Protein AF-A0A3S9F2C9-F1 (afdb_monomer_lite)

pLDDT: mean 89.09, std 8.38, range [52.78, 96.31]

Sequence (60 aa):
MKPSLIALAAGAFAIGTTEFVIIGLVPGIARDLGITLPAAGLLVSGYALAVTAGAPRSRR

Secondary structure (DSSP, 8-state):
--HHHHHHHHHHHHHHHHHHHHHHHHHHHHHHTT--HHHHHHHHHHHHHHHHHHS-----

Radius of gyration: 16.22 Å; chains: 1; bounding box: 37×32×37 Å

Foldseek 3Di:
DPVVVVVVVVVVVVVVVVVVVVVVCLVVVCVVVVHDSVVSVVVVVVVVVVCVVPPDPDDD

Structure (mmCIF, N/CA/C/O backbone):
data_AF-A0A3S9F2C9-F1
#
_entry.id   AF-A0A3S9F2C9-F1
#
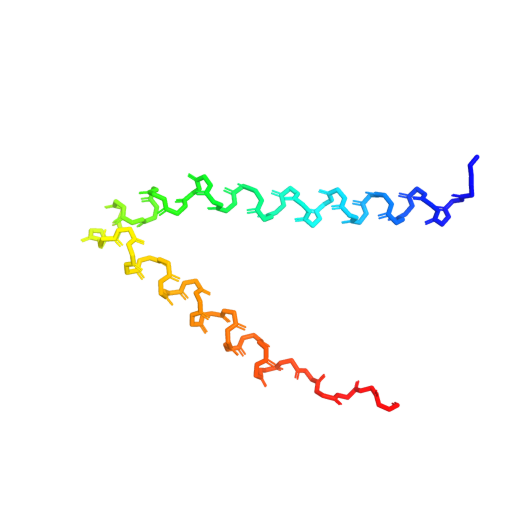loop_
_atom_site.group_PDB
_atom_site.id
_atom_site.type_symbol
_atom_site.label_atom_id
_atom_site.label_alt_id
_atom_site.label_comp_id
_atom_site.label_asym_id
_atom_site.label_entity_id
_atom_site.label_seq_id
_atom_site.pdbx_PDB_ins_code
_atom_site.Cartn_x
_atom_site.Cartn_y
_atom_site.Cartn_z
_atom_site.occupancy
_atom_site.B_iso_or_equiv
_atom_site.auth_seq_id
_atom_site.auth_comp_id
_atom_site.auth_asym_id
_atom_site.auth_atom_id
_atom_site.pdbx_PDB_model_num
ATOM 1 N N . MET A 1 1 ? 24.663 4.844 -22.679 1.00 65.19 1 MET A N 1
ATOM 2 C CA . MET A 1 1 ? 24.054 3.828 -21.786 1.00 65.19 1 MET A CA 1
ATOM 3 C C . MET A 1 1 ? 23.247 2.852 -22.631 1.00 65.19 1 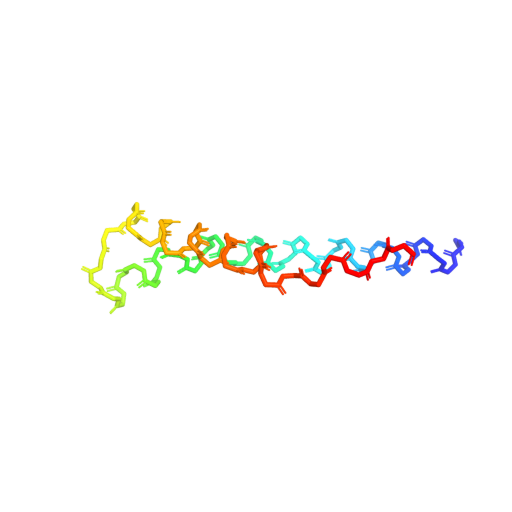MET A C 1
ATOM 5 O O . MET A 1 1 ? 22.672 3.285 -23.620 1.00 65.19 1 MET A O 1
ATOM 9 N N . LYS A 1 2 ? 23.226 1.555 -22.298 1.00 88.19 2 LYS A N 1
ATOM 10 C CA . LYS A 1 2 ? 22.401 0.576 -23.029 1.00 88.19 2 LYS A CA 1
ATOM 11 C C . LYS A 1 2 ? 20.912 0.894 -22.793 1.00 88.19 2 LYS A C 1
ATOM 13 O O . LYS A 1 2 ? 20.551 1.093 -21.635 1.00 88.19 2 LYS A O 1
ATOM 18 N N . PRO A 1 3 ? 20.051 0.924 -23.826 1.00 88.12 3 PRO A N 1
ATOM 19 C CA . PRO A 1 3 ? 18.626 1.244 -23.667 1.00 88.12 3 PRO A CA 1
ATOM 20 C C . PRO A 1 3 ? 17.908 0.289 -22.701 1.00 88.12 3 PRO A C 1
ATOM 22 O O . PRO A 1 3 ? 16.995 0.695 -21.989 1.00 88.12 3 PRO A O 1
ATOM 25 N N . SER A 1 4 ? 18.395 -0.949 -22.579 1.00 91.44 4 SER A N 1
ATOM 26 C CA . SER A 1 4 ? 17.935 -1.923 -21.587 1.00 91.44 4 SER A CA 1
ATOM 27 C C . SER A 1 4 ? 18.148 -1.485 -20.132 1.00 91.44 4 SER A C 1
ATOM 29 O O . SER A 1 4 ? 17.313 -1.791 -19.289 1.00 91.44 4 SER A O 1
ATOM 31 N N . LEU A 1 5 ? 19.211 -0.735 -19.821 1.00 95.62 5 LEU A N 1
ATOM 32 C CA . LEU A 1 5 ? 19.440 -0.211 -18.468 1.00 95.62 5 LEU A CA 1
ATOM 33 C C . LEU A 1 5 ? 18.490 0.938 -18.131 1.00 95.62 5 LEU A C 1
ATOM 35 O O . LEU A 1 5 ? 18.056 1.047 -16.993 1.00 95.62 5 LEU A O 1
ATOM 39 N N . ILE A 1 6 ? 18.148 1.770 -19.117 1.00 95.88 6 ILE A N 1
ATOM 40 C CA . ILE A 1 6 ? 17.184 2.861 -18.932 1.00 95.88 6 ILE A CA 1
ATOM 41 C C . ILE A 1 6 ? 15.787 2.277 -18.711 1.00 95.88 6 ILE A C 1
ATOM 43 O O . ILE A 1 6 ? 15.097 2.694 -17.787 1.00 95.88 6 ILE A O 1
ATOM 47 N N . ALA A 1 7 ? 15.400 1.267 -19.496 1.00 95.06 7 ALA A N 1
ATOM 48 C CA . ALA A 1 7 ? 14.140 0.552 -19.301 1.00 95.06 7 ALA A CA 1
ATOM 49 C C . ALA A 1 7 ? 14.069 -0.123 -17.919 1.00 95.06 7 ALA A C 1
ATOM 51 O O . ALA A 1 7 ? 13.053 -0.019 -17.233 1.00 95.06 7 ALA A O 1
ATOM 52 N N . LEU A 1 8 ? 15.160 -0.760 -17.479 1.00 95.25 8 LEU A N 1
ATOM 53 C CA . LEU A 1 8 ? 15.244 -1.374 -16.153 1.00 95.25 8 LEU A CA 1
ATOM 54 C C . LEU A 1 8 ? 15.156 -0.331 -15.028 1.00 95.25 8 LEU A C 1
ATOM 56 O O . LEU A 1 8 ? 14.407 -0.523 -14.075 1.00 95.25 8 LEU A O 1
ATOM 60 N N . ALA A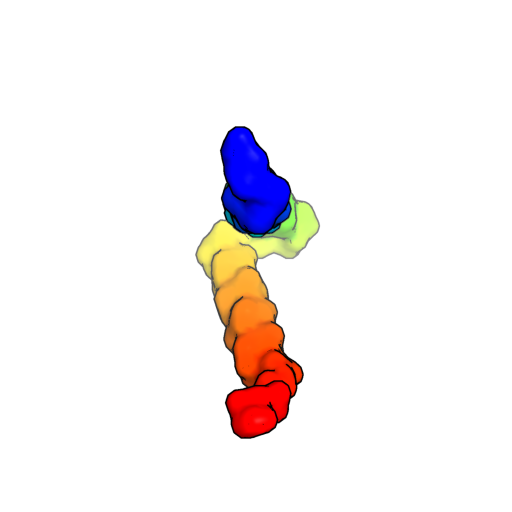 1 9 ? 15.887 0.780 -15.147 1.00 95.56 9 ALA A N 1
ATOM 61 C CA . ALA A 1 9 ? 15.873 1.860 -14.165 1.00 95.56 9 ALA A CA 1
ATOM 62 C C . ALA A 1 9 ? 14.496 2.530 -14.075 1.00 95.56 9 ALA A C 1
ATOM 64 O O . ALA A 1 9 ? 14.010 2.775 -12.975 1.00 95.56 9 ALA A O 1
ATOM 65 N N . ALA A 1 10 ? 13.840 2.770 -15.214 1.00 96.31 10 ALA A N 1
ATOM 66 C CA . ALA A 1 10 ? 12.486 3.311 -15.258 1.00 96.31 10 ALA A CA 1
ATOM 67 C C . ALA A 1 10 ? 11.473 2.360 -14.600 1.00 96.31 10 ALA A C 1
ATOM 69 O O . ALA A 1 10 ? 10.643 2.806 -13.811 1.00 96.31 10 ALA A O 1
ATOM 70 N N . GLY A 1 11 ? 11.574 1.052 -14.864 1.00 95.00 11 GLY A N 1
ATOM 71 C CA . GLY A 1 11 ? 10.736 0.041 -14.215 1.00 95.00 11 GLY A CA 1
ATOM 72 C C . GLY A 1 11 ? 10.947 -0.012 -12.700 1.00 95.00 11 GLY A C 1
ATOM 73 O O . GLY A 1 11 ? 9.982 0.049 -11.944 1.00 95.00 11 GLY A O 1
ATOM 74 N N . ALA A 1 12 ? 12.203 -0.051 -12.248 1.00 94.50 12 ALA A N 1
ATOM 75 C CA . ALA A 1 12 ? 12.535 -0.047 -10.823 1.00 94.50 12 ALA A CA 1
ATOM 76 C C . ALA A 1 12 ? 12.061 1.237 -10.119 1.00 94.50 12 ALA A C 1
ATOM 78 O O . ALA A 1 12 ? 11.521 1.175 -9.017 1.00 94.50 12 ALA A O 1
ATOM 79 N N . PHE A 1 13 ? 12.208 2.393 -10.772 1.00 94.44 13 PHE A N 1
ATOM 80 C CA . PHE A 1 13 ? 11.722 3.671 -10.257 1.00 94.44 13 PHE A CA 1
ATOM 81 C C . PHE A 1 13 ? 10.192 3.704 -10.141 1.00 94.44 13 PHE A C 1
ATOM 83 O O . PHE A 1 13 ? 9.659 4.139 -9.118 1.00 94.44 13 PHE A O 1
ATOM 90 N N . ALA A 1 14 ? 9.479 3.215 -11.159 1.00 94.62 14 ALA A N 1
ATOM 91 C CA . ALA A 1 14 ? 8.021 3.148 -11.147 1.00 94.62 14 ALA A CA 1
ATOM 92 C C . ALA A 1 14 ? 7.503 2.218 -10.037 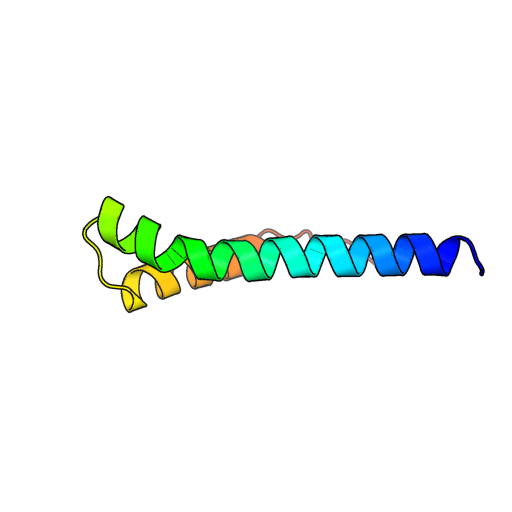1.00 94.62 14 ALA A C 1
ATOM 94 O O . ALA A 1 14 ? 6.608 2.606 -9.284 1.00 94.62 14 ALA A O 1
ATOM 95 N N . ILE A 1 15 ? 8.098 1.028 -9.884 1.00 93.50 15 ILE A N 1
ATOM 96 C CA . ILE A 1 15 ? 7.740 0.083 -8.814 1.00 93.50 15 ILE A CA 1
ATOM 97 C C . ILE A 1 15 ? 7.969 0.733 -7.446 1.00 93.50 15 ILE A C 1
ATOM 99 O O . ILE A 1 15 ? 7.023 0.836 -6.667 1.00 93.50 15 ILE A O 1
ATOM 103 N N . GLY A 1 16 ? 9.165 1.284 -7.209 1.00 89.94 16 GLY A N 1
ATOM 104 C CA . GLY A 1 16 ? 9.478 1.951 -5.945 1.00 89.94 16 GLY A CA 1
ATOM 105 C C . GLY A 1 16 ? 8.503 3.087 -5.629 1.00 89.94 16 GLY A C 1
ATOM 106 O O . GLY A 1 16 ? 7.953 3.142 -4.534 1.00 89.94 16 GLY A O 1
ATOM 107 N N . THR A 1 17 ? 8.196 3.954 -6.599 1.00 92.06 17 THR A N 1
ATOM 108 C CA . THR A 1 17 ? 7.229 5.052 -6.402 1.00 92.06 17 THR A CA 1
ATOM 109 C C . THR A 1 17 ? 5.858 4.533 -5.961 1.00 92.06 17 THR A C 1
ATOM 111 O O . THR A 1 17 ? 5.249 5.100 -5.055 1.00 92.06 17 THR A O 1
ATOM 114 N N . THR A 1 18 ? 5.383 3.439 -6.558 1.00 88.50 18 THR A N 1
ATOM 115 C CA . THR A 1 18 ? 4.068 2.862 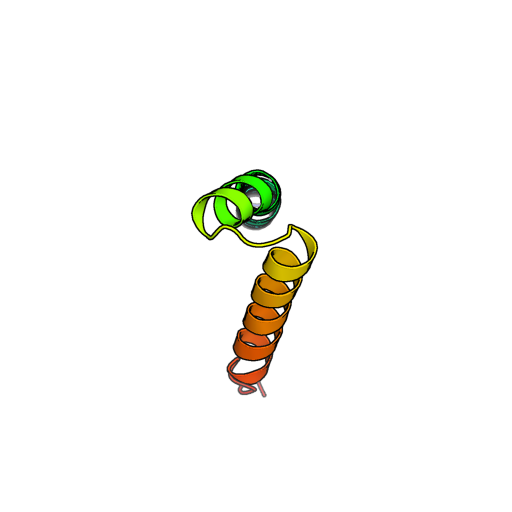-6.237 1.00 88.50 18 THR A CA 1
ATOM 116 C C . THR A 1 18 ? 4.028 2.304 -4.810 1.00 88.50 18 THR A C 1
ATOM 118 O O . THR A 1 18 ? 3.041 2.491 -4.097 1.00 88.50 18 THR A O 1
ATOM 121 N N . GLU A 1 19 ? 5.115 1.674 -4.364 1.00 87.56 19 GLU A N 1
ATOM 122 C CA . GLU A 1 19 ? 5.239 1.121 -3.012 1.00 87.56 19 GLU A CA 1
ATOM 123 C C . GLU A 1 19 ? 5.349 2.224 -1.947 1.00 87.56 19 GLU A C 1
ATOM 125 O O . GLU A 1 19 ? 4.661 2.170 -0.926 1.00 87.56 19 GLU A O 1
ATOM 130 N N . PHE A 1 20 ? 6.147 3.268 -2.194 1.00 86.38 20 PHE A N 1
ATOM 131 C CA . PHE A 1 20 ? 6.327 4.367 -1.238 1.00 86.38 20 PHE A CA 1
ATOM 132 C C . PHE A 1 20 ? 5.084 5.251 -1.093 1.00 86.38 20 PHE A C 1
ATOM 134 O O . PHE A 1 20 ? 4.761 5.673 0.019 1.00 86.38 20 PHE A O 1
ATOM 141 N N . VAL A 1 21 ? 4.361 5.513 -2.187 1.00 90.06 21 VAL A N 1
ATOM 142 C CA . VAL A 1 21 ? 3.131 6.322 -2.148 1.00 90.06 21 VAL A CA 1
ATOM 143 C C . VAL A 1 21 ? 2.059 5.650 -1.291 1.00 90.06 21 VAL A C 1
ATOM 145 O O . VAL A 1 21 ? 1.424 6.314 -0.471 1.00 90.06 21 VAL A O 1
ATOM 148 N N . ILE A 1 22 ? 1.885 4.332 -1.419 1.00 86.06 22 ILE A N 1
ATOM 149 C CA . ILE A 1 22 ? 0.875 3.585 -0.660 1.00 86.06 22 ILE A CA 1
ATOM 150 C C . ILE A 1 22 ? 1.106 3.680 0.849 1.00 86.06 22 ILE A C 1
ATOM 152 O O . ILE A 1 22 ? 0.146 3.905 1.583 1.00 86.06 22 ILE A O 1
ATOM 156 N N . ILE A 1 23 ? 2.354 3.604 1.317 1.00 87.25 23 ILE A N 1
ATOM 157 C CA . ILE A 1 23 ? 2.684 3.698 2.751 1.00 87.25 23 ILE A CA 1
ATOM 158 C C . ILE A 1 23 ? 2.219 5.042 3.336 1.00 87.25 23 ILE A C 1
ATOM 160 O O . ILE A 1 23 ? 1.724 5.084 4.463 1.00 87.25 23 ILE A O 1
ATOM 164 N N . GLY A 1 24 ? 2.311 6.126 2.559 1.00 87.94 24 GLY A N 1
ATOM 165 C CA . GLY A 1 24 ? 1.805 7.445 2.950 1.00 87.94 24 GLY A CA 1
ATOM 166 C C . GLY A 1 24 ? 0.275 7.546 2.974 1.00 87.94 24 GLY A C 1
ATOM 167 O O . GLY A 1 24 ? -0.274 8.351 3.725 1.00 87.94 24 GLY A O 1
ATOM 168 N N . LEU A 1 25 ? -0.418 6.713 2.195 1.00 89.06 25 LEU A N 1
ATOM 169 C CA . LEU A 1 25 ? -1.880 6.699 2.097 1.00 89.06 25 LEU A CA 1
ATOM 170 C C . LEU A 1 25 ? -2.550 5.801 3.147 1.00 89.06 25 LEU A C 1
ATOM 172 O O . LEU A 1 25 ? -3.671 6.102 3.555 1.00 89.06 25 LEU A O 1
ATOM 176 N N . VAL A 1 26 ? -1.885 4.740 3.631 1.00 89.75 26 VAL A N 1
ATOM 177 C CA . VAL A 1 26 ? -2.457 3.800 4.624 1.00 89.75 26 VAL A CA 1
ATOM 178 C C . VAL A 1 26 ? -3.038 4.504 5.866 1.00 89.75 26 VAL A C 1
ATOM 180 O O . VAL A 1 26 ? -4.152 4.155 6.260 1.00 89.75 26 VAL A O 1
ATOM 183 N N . PRO A 1 27 ? -2.382 5.510 6.482 1.00 89.12 27 PRO A N 1
ATOM 184 C C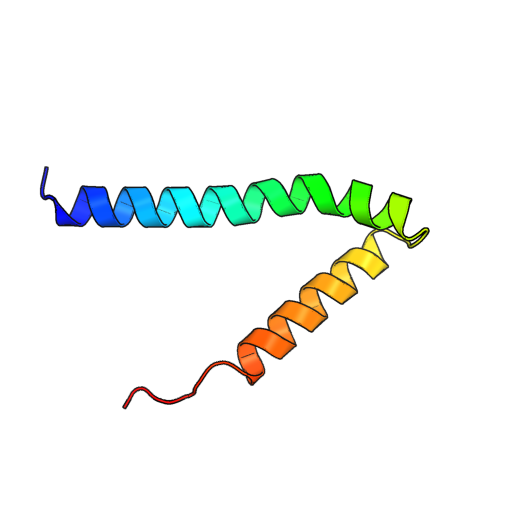A . PRO A 1 27 ? -2.959 6.229 7.619 1.00 89.12 27 PRO A CA 1
ATOM 185 C C . PRO A 1 27 ? -4.226 7.024 7.275 1.00 89.12 27 PRO A C 1
ATOM 187 O O . PRO A 1 27 ? -5.102 7.161 8.127 1.00 89.12 27 PRO A O 1
ATOM 190 N N . GLY A 1 28 ? -4.328 7.546 6.047 1.00 91.38 28 GLY A N 1
ATOM 191 C CA . GLY A 1 28 ? -5.528 8.225 5.547 1.00 91.38 28 GLY A CA 1
ATOM 192 C C . GLY A 1 28 ? -6.678 7.242 5.352 1.00 91.38 28 GLY A C 1
ATOM 193 O O . GLY A 1 28 ? -7.749 7.432 5.912 1.00 91.38 28 GLY A O 1
ATOM 194 N N . ILE A 1 29 ? -6.402 6.116 4.692 1.00 89.94 29 ILE A N 1
ATOM 195 C CA . ILE A 1 29 ? -7.367 5.024 4.497 1.00 89.94 29 ILE A CA 1
ATOM 196 C C . ILE A 1 29 ? -7.887 4.498 5.843 1.00 89.94 29 ILE A C 1
ATOM 198 O O . ILE A 1 29 ? -9.084 4.267 6.001 1.00 89.94 29 ILE A O 1
ATOM 202 N N . ALA A 1 30 ? -7.005 4.337 6.834 1.00 92.81 30 ALA A N 1
ATOM 203 C CA . ALA A 1 30 ? -7.397 3.908 8.174 1.00 92.81 30 ALA A CA 1
ATOM 204 C C . ALA A 1 30 ? -8.359 4.907 8.842 1.00 92.81 30 ALA A C 1
ATOM 206 O O . ALA A 1 30 ? -9.345 4.492 9.451 1.00 92.81 30 ALA A O 1
ATOM 207 N N . ARG A 1 31 ? -8.104 6.215 8.689 1.00 93.25 31 ARG A N 1
ATOM 208 C CA . ARG A 1 31 ? -8.987 7.278 9.192 1.00 93.25 31 ARG A CA 1
ATOM 209 C C . ARG A 1 31 ? -10.338 7.286 8.486 1.00 93.25 31 ARG A C 1
ATOM 211 O O . ARG A 1 31 ? -11.354 7.336 9.171 1.00 93.25 31 ARG A O 1
ATOM 218 N N . ASP A 1 32 ? -10.344 7.188 7.162 1.00 93.12 32 ASP A N 1
ATOM 219 C CA . ASP A 1 32 ? -11.567 7.246 6.354 1.00 93.12 32 ASP A CA 1
ATOM 220 C C . ASP A 1 32 ? -12.480 6.035 6.599 1.00 93.12 32 ASP A C 1
ATOM 222 O O . ASP A 1 32 ? -13.702 6.164 6.620 1.00 93.12 32 ASP A O 1
ATOM 226 N N . LEU A 1 33 ? -11.894 4.860 6.844 1.00 92.69 33 LEU A N 1
ATOM 227 C CA . LEU A 1 33 ? -12.622 3.633 7.187 1.00 92.69 33 LEU A CA 1
ATOM 228 C C . LEU A 1 33 ? -12.955 3.517 8.685 1.00 92.69 33 LEU A C 1
ATOM 230 O O . LEU A 1 33 ? -13.642 2.576 9.081 1.00 92.69 33 LEU A O 1
ATOM 234 N N . GLY A 1 34 ? -12.453 4.424 9.530 1.00 92.19 34 GLY A N 1
ATOM 235 C CA . GLY A 1 34 ? -12.625 4.357 10.985 1.00 92.19 34 GLY A CA 1
ATOM 236 C C . GLY A 1 34 ? -11.957 3.139 11.641 1.00 92.19 34 GLY A C 1
ATOM 237 O O . GLY A 1 34 ? -12.381 2.713 12.716 1.00 92.19 34 GLY A O 1
ATOM 238 N N . ILE A 1 35 ? -10.933 2.559 11.007 1.00 94.44 35 ILE A N 1
ATOM 239 C CA . ILE A 1 35 ? -10.215 1.374 11.500 1.00 94.44 35 ILE A CA 1
ATOM 240 C C . ILE A 1 35 ? -8.852 1.741 12.089 1.00 94.44 35 ILE A C 1
ATOM 242 O O . ILE A 1 35 ? -8.292 2.811 11.854 1.00 94.44 35 ILE A O 1
ATOM 246 N N . THR A 1 36 ? -8.274 0.818 12.854 1.00 93.44 36 THR A N 1
ATOM 247 C CA . THR A 1 36 ? -6.923 0.994 13.388 1.00 93.44 36 THR A CA 1
ATOM 248 C C . THR A 1 36 ? -5.868 0.808 12.293 1.00 93.44 36 THR A C 1
ATOM 250 O O . THR A 1 36 ? -6.057 0.056 11.334 1.00 93.44 36 THR A O 1
ATOM 253 N N . LEU A 1 37 ? -4.712 1.460 12.450 1.00 91.25 37 LEU A N 1
ATOM 254 C CA . LEU A 1 37 ? -3.594 1.327 11.509 1.00 91.25 37 LEU A CA 1
ATOM 255 C C . LEU A 1 37 ? -3.122 -0.137 11.329 1.00 91.25 37 LEU A C 1
ATOM 257 O O . LEU A 1 37 ? -2.909 -0.545 10.186 1.00 91.25 37 LEU A O 1
ATOM 261 N N . PRO A 1 38 ? -3.027 -0.972 12.390 1.00 93.00 38 PRO A N 1
ATOM 262 C CA . PRO A 1 38 ? -2.725 -2.395 12.234 1.00 93.00 38 PRO A CA 1
ATOM 263 C C . PRO A 1 38 ? -3.785 -3.155 11.425 1.00 93.00 38 PRO A C 1
ATOM 265 O O . PRO A 1 38 ? -3.431 -4.014 10.622 1.00 93.00 38 PRO A O 1
ATOM 268 N N . ALA A 1 39 ? -5.073 -2.826 11.584 1.00 92.38 39 ALA A N 1
ATOM 269 C CA . ALA A 1 39 ? -6.144 -3.446 10.804 1.00 92.38 39 ALA A CA 1
ATOM 270 C C . ALA A 1 39 ? -6.035 -3.096 9.310 1.00 92.38 39 ALA A C 1
ATOM 272 O O . ALA A 1 39 ? -6.175 -3.977 8.463 1.00 92.38 39 ALA A O 1
ATOM 273 N N . ALA A 1 40 ? -5.697 -1.846 8.979 1.00 92.06 40 ALA A N 1
ATOM 274 C CA . ALA A 1 40 ? -5.406 -1.452 7.600 1.00 92.06 40 ALA A CA 1
ATOM 275 C C . ALA A 1 40 ? -4.208 -2.233 7.021 1.00 92.06 40 ALA A C 1
ATOM 277 O O . ALA A 1 40 ? -4.267 -2.710 5.889 1.00 92.06 40 ALA A O 1
ATOM 278 N N . GLY A 1 41 ? -3.152 -2.450 7.814 1.00 90.31 41 GLY A N 1
ATOM 279 C CA . GLY A 1 41 ? -2.010 -3.284 7.417 1.00 90.31 41 GLY A CA 1
ATOM 280 C C . GLY A 1 41 ? -2.374 -4.755 7.163 1.00 90.31 41 GLY A C 1
ATOM 281 O O . GLY A 1 41 ? -1.853 -5.372 6.228 1.00 90.31 41 GLY A O 1
ATOM 282 N N . LEU A 1 42 ? -3.308 -5.315 7.939 1.00 93.69 42 LEU A N 1
ATOM 283 C CA . LEU A 1 42 ? -3.828 -6.669 7.714 1.00 93.69 42 LEU A CA 1
ATOM 284 C C . LEU A 1 42 ? -4.610 -6.775 6.400 1.00 93.69 42 LEU A C 1
ATOM 286 O O . LEU A 1 42 ? -4.459 -7.769 5.692 1.00 93.69 42 LEU A O 1
ATOM 290 N N . LEU A 1 43 ? -5.386 -5.750 6.033 1.00 91.12 43 LEU A N 1
ATOM 291 C CA . LEU A 1 43 ? -6.094 -5.705 4.747 1.00 91.12 43 LEU A CA 1
ATOM 292 C C . LEU A 1 43 ? -5.118 -5.708 3.563 1.00 91.12 43 LEU A C 1
ATOM 294 O O . LEU A 1 43 ? -5.294 -6.483 2.623 1.00 91.12 43 LEU A O 1
ATOM 298 N N . VAL A 1 44 ? -4.054 -4.901 3.637 1.00 89.94 44 VAL A N 1
ATOM 299 C CA . VAL A 1 44 ? -2.990 -4.876 2.617 1.00 89.94 44 VAL A CA 1
ATOM 300 C C . VAL A 1 44 ? -2.296 -6.239 2.513 1.00 89.94 44 VAL A C 1
ATOM 302 O O . VAL A 1 44 ? -2.085 -6.749 1.413 1.00 89.94 44 VAL A O 1
ATOM 305 N N . SER A 1 45 ? -1.995 -6.867 3.650 1.00 91.56 45 SER A N 1
ATOM 306 C CA . SER A 1 45 ? -1.371 -8.197 3.691 1.00 91.56 45 SER A CA 1
ATOM 307 C C . SER A 1 45 ? -2.284 -9.277 3.097 1.00 91.56 45 SER A C 1
ATOM 309 O O . SER A 1 45 ? -1.834 -10.113 2.314 1.00 91.56 45 SER A O 1
ATOM 311 N N . GLY A 1 46 ? -3.582 -9.238 3.412 1.00 94.31 46 GLY A N 1
ATOM 312 C CA . GLY A 1 46 ? -4.587 -10.136 2.839 1.00 94.31 46 GLY A CA 1
ATOM 313 C C . GLY A 1 46 ? -4.720 -9.977 1.322 1.00 94.31 46 GLY A C 1
ATOM 314 O O . GLY A 1 46 ? -4.778 -10.977 0.606 1.00 94.31 46 GLY A O 1
ATOM 315 N N . TYR A 1 47 ? -4.680 -8.740 0.818 1.00 90.81 47 TYR A N 1
ATOM 316 C CA . TYR A 1 47 ? -4.632 -8.469 -0.620 1.00 90.81 47 TYR A CA 1
ATOM 317 C C . TYR A 1 47 ? -3.374 -9.060 -1.272 1.00 90.81 47 TYR A C 1
ATOM 319 O O . TYR A 1 47 ? -3.481 -9.759 -2.279 1.00 90.81 47 TYR A O 1
ATOM 327 N N . ALA A 1 48 ? -2.193 -8.854 -0.682 1.00 91.12 48 ALA A N 1
ATOM 328 C CA . ALA A 1 48 ? -0.942 -9.409 -1.201 1.00 91.12 48 ALA A CA 1
ATOM 329 C C . ALA A 1 48 ? -0.976 -10.948 -1.280 1.00 91.12 48 ALA A C 1
ATOM 331 O O . ALA A 1 48 ? -0.530 -11.530 -2.273 1.00 91.12 48 ALA A O 1
ATOM 332 N N . LEU A 1 49 ? -1.561 -11.614 -0.280 1.00 94.12 49 LEU A N 1
ATOM 333 C CA . LEU A 1 49 ? -1.776 -13.063 -0.297 1.00 94.12 49 LEU A CA 1
ATOM 334 C C . LEU A 1 49 ? -2.749 -13.486 -1.402 1.00 94.12 49 LEU A C 1
ATOM 336 O O . LEU A 1 49 ? -2.459 -14.435 -2.128 1.00 94.12 49 LEU A O 1
ATOM 340 N N . ALA A 1 50 ? -3.866 -12.774 -1.568 1.00 91.94 50 ALA A N 1
ATOM 341 C CA . ALA A 1 50 ? -4.842 -13.055 -2.620 1.00 91.94 50 ALA A CA 1
ATOM 342 C C . ALA A 1 50 ? -4.235 -12.900 -4.024 1.00 91.94 50 ALA A C 1
ATOM 344 O O . ALA A 1 50 ? -4.413 -13.777 -4.869 1.00 91.94 50 ALA A O 1
ATOM 345 N N . VAL A 1 51 ? -3.458 -11.837 -4.255 1.00 91.00 51 VAL A N 1
ATOM 346 C CA . VAL A 1 51 ? -2.718 -11.616 -5.507 1.00 91.00 51 VAL A CA 1
ATOM 347 C C . VAL A 1 51 ? -1.701 -12.729 -5.740 1.00 91.00 51 VAL A C 1
ATOM 349 O O . VAL A 1 51 ? -1.642 -13.282 -6.833 1.00 91.00 51 VAL A O 1
ATOM 352 N N . THR A 1 52 ? -0.936 -13.107 -4.714 1.00 91.44 52 THR A N 1
ATOM 353 C CA . THR A 1 52 ? 0.061 -14.187 -4.813 1.00 91.44 52 THR A CA 1
ATOM 354 C C . THR A 1 52 ? -0.594 -15.538 -5.106 1.00 91.44 52 THR A C 1
ATOM 356 O O . THR A 1 52 ? -0.068 -16.331 -5.884 1.00 91.44 52 THR A O 1
ATOM 359 N N . ALA A 1 53 ? -1.756 -15.811 -4.511 1.00 91.12 53 ALA A N 1
ATOM 360 C CA . ALA A 1 53 ? -2.511 -17.038 -4.743 1.00 91.12 53 ALA A CA 1
ATOM 361 C C . ALA A 1 53 ? -3.175 -17.070 -6.131 1.00 91.12 53 ALA A C 1
ATOM 363 O O . ALA A 1 53 ? -3.227 -18.134 -6.750 1.00 91.12 53 ALA A O 1
ATOM 364 N N . GLY A 1 54 ? -3.667 -15.921 -6.606 1.00 85.81 54 GLY A N 1
ATOM 365 C CA . GLY A 1 54 ? -4.286 -15.749 -7.922 1.00 85.81 54 GLY A CA 1
ATOM 366 C C . GLY A 1 54 ? -3.286 -15.584 -9.069 1.00 85.81 54 GLY A C 1
ATOM 367 O O . GLY A 1 54 ? -3.670 -15.709 -10.232 1.00 85.81 54 GLY A O 1
ATOM 368 N N . ALA A 1 55 ? -2.010 -15.331 -8.765 1.00 86.38 55 ALA A N 1
ATOM 369 C CA . ALA A 1 55 ? -0.957 -15.241 -9.760 1.00 86.38 55 ALA A CA 1
ATOM 370 C C . ALA A 1 55 ? -0.869 -16.564 -10.546 1.00 86.38 55 ALA A C 1
ATOM 372 O O . ALA A 1 55 ? -0.724 -17.638 -9.944 1.00 86.38 55 ALA A O 1
ATOM 373 N N . PRO A 1 56 ? -0.936 -16.521 -11.889 1.00 80.31 56 PRO A N 1
ATOM 374 C CA . PRO A 1 56 ? -0.808 -17.717 -12.701 1.00 80.31 56 PRO A CA 1
ATOM 375 C C . PRO A 1 56 ? 0.527 -18.402 -12.410 1.00 80.31 56 PRO A C 1
ATOM 377 O O . PRO A 1 56 ? 1.594 -17.839 -12.646 1.00 80.31 56 PRO A O 1
ATOM 380 N N . ARG A 1 57 ? 0.484 -19.662 -11.965 1.00 73.62 57 ARG A N 1
ATOM 381 C CA . ARG A 1 57 ? 1.688 -20.510 -11.841 1.00 73.62 57 ARG A CA 1
ATOM 382 C C . ARG A 1 57 ? 2.223 -20.984 -13.202 1.00 73.62 57 ARG A C 1
ATOM 384 O O . ARG A 1 57 ? 3.028 -21.908 -13.273 1.00 73.62 57 ARG A O 1
ATOM 391 N N . SER A 1 58 ? 1.767 -20.385 -14.299 1.00 71.31 58 SER A N 1
ATOM 392 C CA . SER A 1 58 ? 2.146 -20.749 -15.657 1.00 71.31 58 SER A CA 1
ATOM 393 C C . SER A 1 58 ? 3.376 -19.961 -16.105 1.00 71.31 58 SER A C 1
ATOM 395 O O . SER A 1 58 ? 3.270 -18.920 -16.751 1.00 71.31 58 SER A O 1
ATOM 397 N N . ARG A 1 59 ? 4.552 -20.488 -15.769 1.00 58.12 59 ARG A N 1
ATOM 398 C CA . ARG A 1 59 ? 5.758 -20.386 -16.602 1.00 58.12 59 ARG A CA 1
ATOM 399 C C . ARG A 1 59 ? 6.679 -21.564 -16.271 1.00 58.12 59 ARG A C 1
ATOM 401 O O . ARG A 1 59 ? 7.626 -21.445 -15.499 1.00 58.12 59 ARG A O 1
ATOM 408 N N . ARG A 1 60 ? 6.321 -22.728 -16.816 1.00 52.78 60 ARG A N 1
ATOM 409 C CA . ARG A 1 60 ? 7.326 -23.553 -17.493 1.00 52.78 60 ARG A CA 1
ATOM 410 C C . ARG A 1 60 ? 7.469 -23.014 -18.909 1.00 52.78 60 ARG A C 1
ATOM 412 O O . ARG A 1 60 ? 6.455 -22.473 -19.407 1.00 52.78 60 ARG A O 1
#